Protein AF-X0VT04-F1 (afdb_monomer)

Organism: NCBI:txid412755

Nearest PDB structures (foldseek):
  7vwo-assembly3_I  TM=8.850E-01  e=4.171E-07  Mycobacterium tuberculosis H37Rv
  5wz4-assembly1_B  TM=7.446E-01  e=1.602E-03  Mycobacterium tuberculosis H37Rv
  2fe1-assembly1_A-2  TM=5.540E-01  e=7.907E-02  Pyrobaculum aerophilum str. IM2
  3tix-assembly2_D  TM=3.880E-01  e=2.476E+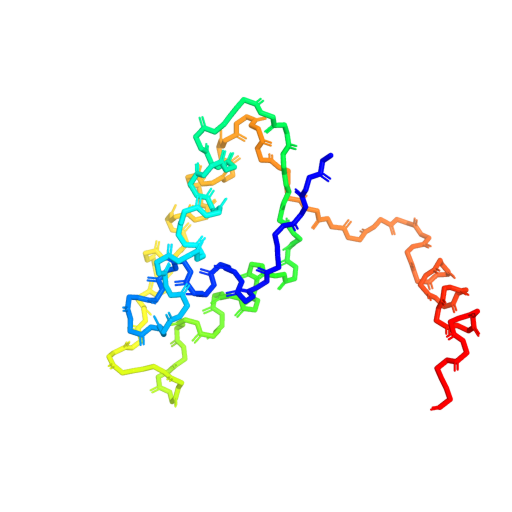00  Schizosaccharomyces pombe 972h-

Secondary structure (DSSP, 8-state):
-EE--HHHHHHHH-TTSTTHHHHHHHHHHHHSSSS-EEEEHHHHHHHHHHHH-TTTSSSPPPHHHHHHHHHHHHT-SSEEEE---TTHHHHHHHHHHHTT--

pLDDT: mean 95.46, std 5.53, range [58.0, 98.44]

Structure (mmCIF, N/CA/C/O backbone):
data_AF-X0VT04-F1
#
_entry.id   AF-X0VT04-F1
#
loop_
_atom_site.group_PDB
_atom_site.id
_atom_site.type_symbol
_atom_site.label_atom_id
_atom_site.label_alt_id
_atom_site.label_comp_id
_atom_site.label_asym_id
_atom_site.label_entity_id
_atom_site.label_seq_id
_atom_site.pdbx_PDB_ins_code
_atom_site.Cartn_x
_atom_site.Cartn_y
_atom_site.Cartn_z
_atom_site.occupancy
_atom_site.B_iso_or_equiv
_atom_site.auth_seq_id
_atom_site.auth_comp_id
_atom_site.auth_asym_id
_atom_site.auth_atom_id
_atom_site.pdbx_PDB_model_num
ATOM 1 N N . MET A 1 1 ? -13.859 -5.082 8.117 1.00 83.56 1 MET A N 1
ATOM 2 C CA . MET A 1 1 ? -12.942 -4.152 7.425 1.00 83.56 1 MET A CA 1
ATOM 3 C C . MET A 1 1 ? -11.598 -4.846 7.289 1.00 83.56 1 MET A C 1
ATOM 5 O O . MET A 1 1 ? -11.126 -5.377 8.286 1.00 83.56 1 MET A O 1
ATOM 9 N N . ILE A 1 2 ? -11.034 -4.893 6.082 1.00 96.38 2 ILE A N 1
ATOM 10 C CA . ILE A 1 2 ? -9.728 -5.509 5.789 1.00 96.38 2 ILE A CA 1
ATOM 11 C C . ILE A 1 2 ? -8.705 -4.385 5.595 1.00 96.38 2 ILE A C 1
ATOM 13 O O . ILE A 1 2 ? -9.022 -3.398 4.933 1.00 96.38 2 ILE A O 1
ATOM 17 N N . ALA A 1 3 ? -7.512 -4.525 6.173 1.00 96.81 3 ALA A N 1
ATOM 18 C CA . ALA A 1 3 ? -6.386 -3.625 5.934 1.00 96.81 3 ALA A CA 1
ATOM 19 C C . ALA A 1 3 ? -5.332 -4.331 5.070 1.00 96.81 3 ALA A C 1
ATOM 21 O O . ALA A 1 3 ? -5.018 -5.493 5.329 1.00 96.81 3 ALA A O 1
ATOM 22 N N . ILE A 1 4 ? -4.819 -3.647 4.046 1.00 97.38 4 ILE A N 1
ATOM 23 C CA . ILE A 1 4 ? -3.791 -4.180 3.148 1.00 97.38 4 ILE A CA 1
ATOM 24 C C . ILE A 1 4 ? -2.403 -3.763 3.642 1.00 97.38 4 ILE A C 1
ATOM 26 O O . ILE A 1 4 ? -2.160 -2.588 3.911 1.00 97.38 4 ILE A O 1
ATOM 30 N N . ASP A 1 5 ? -1.507 -4.744 3.718 1.00 98.06 5 ASP A N 1
ATOM 31 C CA . ASP A 1 5 ? -0.091 -4.572 4.038 1.00 98.06 5 ASP A CA 1
ATOM 32 C C . ASP A 1 5 ? 0.764 -4.278 2.787 1.00 98.06 5 ASP A C 1
ATOM 34 O O . ASP A 1 5 ? 0.369 -4.577 1.653 1.00 98.06 5 ASP A O 1
ATOM 38 N N . THR A 1 6 ? 1.968 -3.744 2.995 1.00 98.06 6 THR A N 1
ATOM 39 C CA . THR A 1 6 ? 2.955 -3.399 1.966 1.00 98.0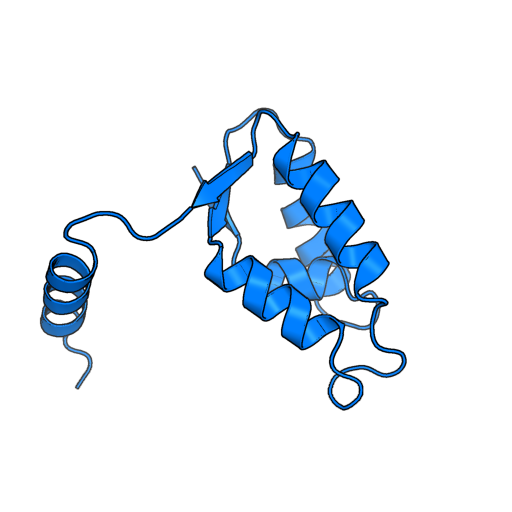6 6 THR A CA 1
ATOM 40 C C . THR A 1 6 ? 3.152 -4.513 0.949 1.00 98.06 6 THR A C 1
ATOM 42 O O . THR A 1 6 ? 3.125 -4.253 -0.252 1.00 98.06 6 THR A O 1
ATOM 45 N N . ASN A 1 7 ? 3.324 -5.758 1.401 1.00 97.12 7 ASN A N 1
ATOM 46 C CA . ASN A 1 7 ? 3.649 -6.873 0.510 1.00 97.12 7 ASN A CA 1
ATOM 47 C C . ASN A 1 7 ? 2.583 -7.082 -0.571 1.00 97.12 7 ASN A C 1
ATOM 49 O O . ASN A 1 7 ? 2.915 -7.233 -1.745 1.00 97.12 7 ASN A O 1
ATOM 53 N N . ILE A 1 8 ? 1.300 -7.007 -0.209 1.00 98.06 8 ILE A N 1
ATOM 54 C CA . ILE A 1 8 ? 0.210 -7.141 -1.181 1.00 98.06 8 ILE A CA 1
ATOM 55 C C . ILE A 1 8 ? 0.212 -5.968 -2.164 1.00 98.06 8 ILE A C 1
ATOM 57 O O . ILE A 1 8 ? 0.040 -6.197 -3.360 1.00 98.06 8 ILE A O 1
ATOM 61 N N . LEU A 1 9 ? 0.458 -4.737 -1.700 1.00 98.25 9 LEU A N 1
ATOM 62 C CA . LEU A 1 9 ? 0.566 -3.563 -2.577 1.00 98.25 9 LEU A CA 1
ATOM 63 C C . LEU A 1 9 ? 1.729 -3.713 -3.567 1.00 98.25 9 LEU A C 1
ATOM 65 O O . LEU A 1 9 ? 1.553 -3.507 -4.769 1.00 98.25 9 LEU A O 1
ATOM 69 N N . VAL A 1 10 ? 2.902 -4.128 -3.074 1.00 98.19 10 VAL A N 1
ATOM 70 C CA . VAL A 1 10 ? 4.096 -4.370 -3.893 1.00 98.19 10 VAL A CA 1
ATOM 71 C C . VAL A 1 10 ? 3.796 -5.437 -4.937 1.00 98.19 10 VAL A C 1
ATOM 73 O O . VAL A 1 10 ? 3.989 -5.190 -6.124 1.00 98.19 10 VAL A O 1
ATOM 76 N N . TYR A 1 11 ? 3.278 -6.598 -4.539 1.00 98.25 11 TYR A N 1
ATOM 77 C CA . TYR A 1 11 ? 3.019 -7.693 -5.474 1.00 98.25 11 TYR A CA 1
ATOM 78 C C . TYR A 1 11 ? 1.927 -7.334 -6.488 1.00 98.25 11 TYR A C 1
ATOM 80 O 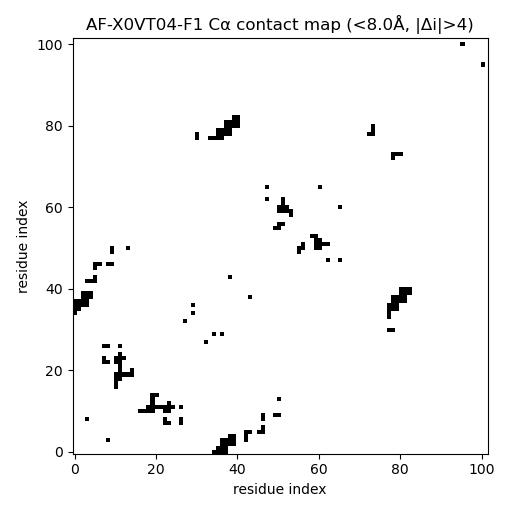O . TYR A 1 11 ? 2.087 -7.604 -7.678 1.00 98.25 11 TYR A O 1
ATOM 88 N N . ALA A 1 12 ? 0.858 -6.654 -6.068 1.00 98.12 12 ALA A N 1
ATOM 89 C CA . ALA A 1 12 ? -0.192 -6.197 -6.977 1.00 98.12 12 ALA A CA 1
ATOM 90 C C . ALA A 1 12 ? 0.324 -5.178 -8.012 1.00 98.12 12 ALA A C 1
ATOM 92 O O . ALA A 1 12 ? -0.154 -5.168 -9.145 1.00 98.12 12 ALA A O 1
ATOM 93 N N . HIS A 1 13 ? 1.313 -4.350 -7.666 1.00 97.44 13 HIS A N 1
ATOM 94 C CA . HIS A 1 13 ? 1.928 -3.380 -8.584 1.00 97.44 13 HIS A CA 1
ATOM 95 C C . HIS A 1 13 ? 3.001 -4.006 -9.494 1.00 97.44 13 HIS A C 1
ATOM 97 O O . HIS A 1 13 ? 3.105 -3.687 -10.682 1.00 97.44 13 HIS A O 1
ATOM 103 N N . ARG A 1 14 ? 3.809 -4.917 -8.946 1.00 96.38 14 ARG A N 1
ATOM 104 C CA . ARG A 1 14 ? 4.992 -5.501 -9.592 1.00 96.38 14 ARG A CA 1
ATOM 105 C C . ARG A 1 14 ? 4.648 -6.743 -10.402 1.00 96.38 14 ARG A C 1
ATOM 107 O O . ARG A 1 14 ? 4.568 -7.841 -9.865 1.00 96.38 14 ARG A O 1
ATOM 114 N N . LYS A 1 15 ? 4.510 -6.571 -11.720 1.00 95.06 15 LYS A N 1
ATOM 115 C CA . LYS A 1 15 ? 4.201 -7.653 -12.677 1.00 95.06 15 LYS A CA 1
ATOM 116 C C . LYS A 1 15 ? 5.248 -8.769 -12.738 1.00 95.06 15 LYS A C 1
ATOM 118 O O . LYS A 1 15 ? 4.944 -9.856 -13.210 1.00 95.06 15 LYS A O 1
ATOM 123 N N . ASP A 1 16 ? 6.468 -8.478 -12.303 1.00 93.44 16 ASP A N 1
ATOM 124 C CA . ASP A 1 16 ? 7.594 -9.406 -12.209 1.00 93.44 16 ASP A CA 1
ATOM 125 C C . ASP A 1 16 ? 7.614 -10.221 -10.903 1.00 93.44 16 ASP A C 1
ATOM 127 O O . ASP A 1 16 ? 8.439 -11.121 -10.767 1.00 93.44 16 ASP A O 1
ATOM 131 N N . SER A 1 17 ? 6.710 -9.951 -9.954 1.00 95.19 17 SER A N 1
ATOM 132 C CA . SER A 1 17 ? 6.530 -10.795 -8.769 1.00 95.19 17 SER A CA 1
ATOM 133 C C . SER A 1 17 ? 5.788 -12.087 -9.123 1.00 95.19 17 SER A C 1
ATOM 135 O O . SER A 1 17 ? 4.750 -12.052 -9.786 1.00 95.19 17 SER A O 1
ATOM 137 N N . GLU A 1 18 ? 6.248 -13.228 -8.605 1.00 96.69 18 GLU A N 1
ATOM 138 C CA . GLU A 1 18 ? 5.537 -14.514 -8.723 1.00 96.69 18 GLU A CA 1
ATOM 139 C C . GLU A 1 18 ? 4.129 -14.465 -8.091 1.00 96.69 18 GLU A C 1
ATOM 141 O O . GLU A 1 18 ? 3.212 -15.163 -8.524 1.00 96.69 18 GLU A O 1
ATOM 146 N N . TRP A 1 19 ? 3.931 -13.569 -7.118 1.00 97.94 19 TRP A N 1
ATOM 147 C CA . TRP A 1 19 ? 2.665 -13.355 -6.417 1.00 97.94 19 TRP A CA 1
ATOM 148 C C . TRP A 1 19 ? 1.786 -12.288 -7.074 1.00 97.94 19 TRP A C 1
ATOM 150 O O . TRP A 1 19 ? 0.733 -11.949 -6.532 1.00 97.94 19 TRP A O 1
ATOM 160 N N . HIS A 1 20 ? 2.182 -11.755 -8.237 1.00 98.31 20 HIS A N 1
ATOM 161 C CA . HIS A 1 20 ? 1.472 -10.651 -8.878 1.00 98.31 20 HIS A CA 1
ATOM 162 C C . HIS A 1 20 ? 0.003 -10.967 -9.145 1.00 98.31 20 HIS A C 1
ATOM 164 O O . HIS A 1 20 ? -0.879 -10.219 -8.729 1.00 98.31 20 HIS A O 1
ATOM 170 N N . ALA A 1 21 ? -0.269 -12.090 -9.813 1.00 98.38 21 ALA A N 1
ATOM 171 C CA . ALA A 1 21 ? -1.627 -12.469 -10.185 1.00 98.38 21 ALA A CA 1
ATOM 172 C C . ALA A 1 21 ? -2.566 -12.601 -8.966 1.00 98.38 21 ALA A C 1
ATOM 174 O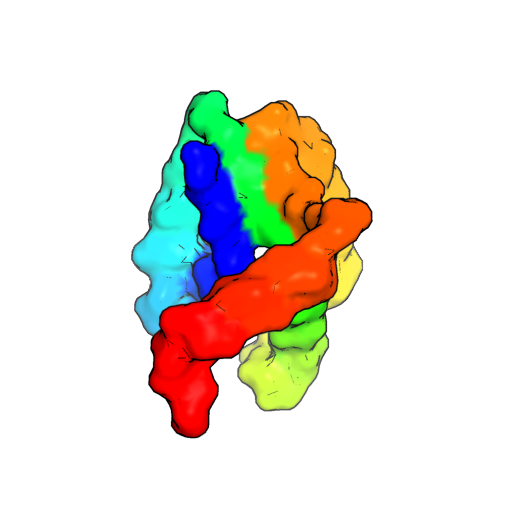 O . ALA A 1 21 ? -3.592 -11.915 -8.947 1.00 98.38 21 ALA A O 1
ATOM 175 N N . PRO A 1 22 ? -2.248 -13.403 -7.927 1.00 98.25 22 PRO A N 1
ATOM 176 C CA . PRO A 1 22 ? -3.123 -13.503 -6.760 1.00 98.25 22 PRO A CA 1
ATOM 177 C C . PRO A 1 22 ? -3.227 -12.188 -5.973 1.00 98.25 22 PRO A C 1
ATOM 179 O O . PRO A 1 22 ? -4.323 -11.835 -5.537 1.00 98.25 22 PRO A O 1
ATOM 182 N N . ALA A 1 23 ? -2.137 -11.424 -5.829 1.00 98.44 23 ALA A N 1
ATOM 183 C CA . ALA A 1 23 ? -2.172 -10.144 -5.121 1.00 98.44 23 ALA A CA 1
ATOM 184 C C . ALA A 1 23 ? -3.031 -9.102 -5.849 1.00 98.44 23 ALA A C 1
ATOM 186 O O . ALA A 1 23 ? -3.808 -8.390 -5.214 1.00 98.44 23 ALA A O 1
ATOM 187 N N . LYS A 1 24 ? -2.945 -9.047 -7.184 1.00 98.44 24 LYS A N 1
ATOM 188 C CA . LYS A 1 24 ? -3.757 -8.145 -8.004 1.00 98.44 24 LYS A CA 1
ATOM 189 C C . LYS A 1 24 ? -5.243 -8.472 -7.896 1.00 98.44 24 LYS A C 1
ATOM 191 O O . LYS A 1 24 ? -6.037 -7.555 -7.733 1.00 98.44 24 LYS A O 1
ATOM 196 N N . VAL A 1 25 ? -5.611 -9.756 -7.917 1.00 98.31 25 VAL A N 1
ATOM 197 C CA . VAL A 1 25 ? -7.005 -10.192 -7.722 1.00 98.31 25 VAL A CA 1
ATOM 198 C C . VAL A 1 25 ? -7.525 -9.776 -6.345 1.00 98.31 25 VAL A C 1
ATOM 200 O O . VAL A 1 25 ? -8.622 -9.228 -6.248 1.00 98.31 25 VAL A O 1
ATOM 203 N N . ALA A 1 26 ? -6.741 -9.994 -5.286 1.00 97.69 26 ALA A N 1
ATOM 204 C CA . ALA A 1 26 ? -7.131 -9.607 -3.932 1.00 97.69 26 ALA A CA 1
ATOM 205 C C . ALA A 1 26 ? -7.276 -8.083 -3.780 1.00 97.69 26 ALA A C 1
ATOM 207 O O . ALA A 1 26 ? -8.251 -7.613 -3.193 1.00 97.69 26 ALA A O 1
ATOM 208 N N . PHE A 1 27 ? -6.337 -7.313 -4.337 1.00 97.69 27 PHE A N 1
ATOM 209 C CA . PHE A 1 27 ? -6.399 -5.853 -4.336 1.00 97.69 27 PHE A CA 1
ATOM 210 C C . PHE A 1 27 ? -7.618 -5.341 -5.114 1.00 97.69 27 PHE A C 1
ATOM 212 O O . PHE A 1 27 ? -8.376 -4.527 -4.594 1.00 97.69 27 PHE A O 1
ATOM 219 N N . ASP A 1 28 ? -7.852 -5.851 -6.325 1.00 97.62 28 ASP A N 1
ATOM 220 C CA . ASP A 1 28 ? -8.960 -5.420 -7.184 1.00 97.62 28 ASP A CA 1
ATOM 221 C C . ASP A 1 28 ? -10.326 -5.720 -6.568 1.00 97.62 28 ASP A C 1
ATOM 223 O O . ASP A 1 28 ? -11.238 -4.901 -6.675 1.00 97.62 28 ASP A O 1
ATOM 227 N N . ALA A 1 29 ? -10.465 -6.857 -5.881 1.00 97.31 29 ALA A N 1
ATOM 228 C CA . ALA A 1 29 ? -11.694 -7.198 -5.171 1.00 97.31 29 ALA A CA 1
ATOM 229 C C . ALA A 1 29 ? -12.053 -6.157 -4.094 1.00 97.31 29 ALA A C 1
ATOM 231 O O . ALA A 1 29 ? -13.231 -5.863 -3.893 1.00 97.31 29 ALA A O 1
ATOM 232 N N . LEU A 1 30 ? -11.051 -5.576 -3.426 1.00 96.88 30 LEU A N 1
ATOM 233 C CA . LEU A 1 30 ? -11.245 -4.509 -2.439 1.00 96.88 30 LEU A CA 1
ATOM 234 C C . LEU A 1 30 ? -11.439 -3.147 -3.110 1.00 96.88 30 LEU A C 1
ATOM 236 O O . LEU A 1 30 ? -12.337 -2.396 -2.735 1.00 96.88 30 LEU A O 1
ATOM 240 N N . PHE A 1 31 ? -10.631 -2.842 -4.126 1.00 96.25 31 PHE A N 1
ATOM 241 C CA . PHE A 1 31 ? -10.644 -1.549 -4.805 1.00 96.25 31 PHE A CA 1
ATOM 242 C C . PHE A 1 31 ? -11.952 -1.296 -5.567 1.00 96.25 31 PHE A C 1
ATOM 244 O O . PHE A 1 31 ? -12.503 -0.200 -5.493 1.00 96.25 31 PHE A O 1
ATOM 251 N N . PHE A 1 32 ? -12.469 -2.309 -6.269 1.00 96.44 32 PHE A N 1
ATOM 252 C CA . PHE A 1 32 ? -13.732 -2.224 -7.013 1.00 96.44 32 PHE A CA 1
ATOM 253 C C . PHE A 1 32 ? -14.951 -2.700 -6.210 1.00 96.44 32 PHE A C 1
ATOM 255 O O . PHE A 1 32 ? -16.082 -2.599 -6.689 1.00 96.44 32 PHE A O 1
ATOM 262 N N . GLY A 1 33 ? -14.737 -3.231 -5.005 1.00 95.69 33 GLY A N 1
ATOM 263 C CA . GLY A 1 33 ? -15.801 -3.646 -4.099 1.00 95.69 33 GLY A CA 1
ATOM 264 C C . GLY A 1 33 ? -16.543 -2.466 -3.461 1.00 95.69 33 GLY A C 1
ATOM 265 O O . GLY A 1 33 ? -16.120 -1.312 -3.514 1.00 95.69 33 GLY A O 1
ATOM 266 N N . SER A 1 34 ? -17.673 -2.764 -2.819 1.00 95.62 34 SER A N 1
ATOM 267 C CA . SER A 1 34 ? -18.473 -1.774 -2.080 1.00 95.62 34 SER A CA 1
ATOM 268 C C . SER A 1 34 ? -18.090 -1.646 -0.604 1.00 95.62 34 SER A C 1
ATOM 270 O O . SER A 1 34 ? -18.486 -0.681 0.052 1.00 95.62 34 SER A O 1
ATOM 272 N N . ASP A 1 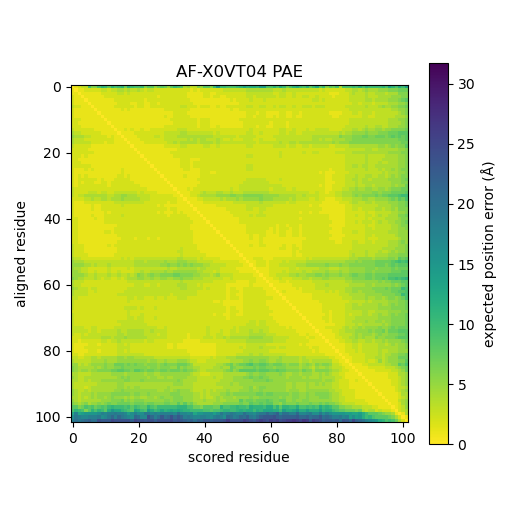35 ? -17.359 -2.623 -0.068 1.00 96.56 35 ASP A N 1
ATOM 273 C CA . ASP A 1 35 ? -17.023 -2.675 1.351 1.00 96.56 35 ASP A CA 1
ATOM 274 C C . ASP A 1 35 ? -15.915 -1.685 1.708 1.00 96.56 35 ASP A C 1
ATOM 276 O O . ASP A 1 35 ? -14.999 -1.419 0.933 1.00 96.56 35 ASP A O 1
ATOM 280 N N . THR A 1 36 ? -15.977 -1.145 2.928 1.00 97.88 36 THR A N 1
ATOM 281 C CA . THR A 1 36 ? -14.890 -0.307 3.446 1.00 97.88 36 THR A CA 1
ATOM 282 C C . THR A 1 36 ? -13.657 -1.159 3.749 1.00 97.88 36 THR A C 1
ATOM 284 O O . THR A 1 36 ? -13.736 -2.175 4.453 1.00 97.88 36 THR A O 1
ATOM 287 N N . TRP A 1 37 ? -12.507 -0.694 3.275 1.00 98.00 37 TRP A N 1
ATOM 288 C CA . TRP A 1 37 ? -11.196 -1.311 3.455 1.00 98.00 37 TRP A CA 1
ATOM 289 C C . TRP A 1 37 ? -10.153 -0.241 3.775 1.00 98.00 37 TRP A C 1
ATOM 291 O O . TRP A 1 37 ? -10.458 0.955 3.803 1.00 98.00 37 TRP A O 1
ATOM 301 N N . ALA A 1 38 ? -8.934 -0.663 4.091 1.00 98.19 38 ALA A N 1
ATOM 302 C CA . ALA A 1 38 ? -7.937 0.240 4.632 1.00 98.19 38 ALA A CA 1
ATOM 303 C C . ALA A 1 38 ? -6.512 -0.034 4.147 1.00 98.19 38 ALA A C 1
ATOM 305 O O . ALA A 1 38 ? -6.172 -1.161 3.790 1.00 98.19 38 ALA A O 1
ATOM 306 N N . ILE A 1 39 ? -5.670 0.998 4.203 1.00 98.12 39 ILE A N 1
ATOM 307 C CA . ILE A 1 39 ? -4.212 0.894 4.065 1.00 98.12 39 ILE A CA 1
ATOM 308 C C . ILE A 1 39 ? -3.572 1.756 5.165 1.00 98.12 39 ILE A C 1
ATOM 310 O O . ILE A 1 39 ? -3.895 2.940 5.264 1.00 98.12 39 ILE A O 1
ATOM 314 N N . PRO A 1 40 ? -2.679 1.221 6.009 1.00 97.38 40 PRO A N 1
ATOM 315 C CA . PRO A 1 40 ? -1.892 2.046 6.921 1.00 97.38 40 PRO A CA 1
ATOM 316 C C . PRO A 1 40 ? -0.920 2.965 6.168 1.00 97.38 40 PRO A C 1
ATOM 318 O O . PRO A 1 40 ? -0.262 2.534 5.222 1.00 97.38 40 PRO A O 1
ATOM 321 N N . TRP A 1 41 ? -0.765 4.216 6.613 1.00 97.00 41 TRP A N 1
ATOM 322 C CA . TRP A 1 41 ? 0.252 5.127 6.066 1.00 97.00 41 TRP A CA 1
ATOM 323 C C . TRP A 1 41 ? 1.672 4.537 6.067 1.00 97.00 41 TRP A C 1
ATOM 325 O O . TRP A 1 41 ? 2.347 4.672 5.042 1.00 97.00 41 TRP A O 1
ATOM 335 N N . PRO A 1 42 ? 2.125 3.826 7.124 1.00 96.88 42 PRO A N 1
ATOM 336 C CA . PRO A 1 42 ? 3.409 3.127 7.089 1.00 96.88 42 PRO A CA 1
ATOM 337 C C . PRO A 1 42 ? 3.551 2.176 5.893 1.00 96.88 42 PRO A C 1
ATOM 339 O O . PRO A 1 42 ? 4.593 2.178 5.241 1.00 96.88 42 PRO A O 1
ATOM 342 N N . CYS A 1 43 ? 2.487 1.447 5.537 1.00 98.25 43 CYS A N 1
ATOM 343 C CA . CYS A 1 43 ? 2.505 0.529 4.400 1.00 98.25 43 CYS A CA 1
ATOM 344 C C . CYS A 1 43 ? 2.622 1.265 3.055 1.00 98.25 43 CYS A C 1
ATOM 346 O O . CYS A 1 43 ? 3.323 0.801 2.158 1.00 98.25 43 CYS A O 1
ATOM 348 N N . LEU A 1 44 ? 1.990 2.439 2.900 1.00 97.69 44 LEU A N 1
ATOM 349 C CA . LEU A 1 44 ? 2.170 3.272 1.698 1.00 97.69 44 LEU A CA 1
ATOM 350 C C . LEU A 1 44 ? 3.597 3.817 1.583 1.00 97.69 44 LEU A C 1
ATOM 352 O O . LEU A 1 44 ? 4.160 3.831 0.486 1.00 97.69 44 LEU A O 1
ATOM 356 N N . HIS A 1 45 ? 4.190 4.255 2.698 1.00 97.75 45 HIS A N 1
ATOM 357 C CA . HIS A 1 45 ? 5.566 4.758 2.716 1.00 97.75 45 HIS A CA 1
ATOM 358 C C . HIS A 1 45 ? 6.567 3.662 2.340 1.00 97.75 45 HIS A C 1
ATOM 360 O O . HIS A 1 45 ? 7.461 3.888 1.520 1.00 97.75 45 HIS A O 1
ATOM 366 N N . GLU A 1 46 ? 6.399 2.469 2.906 1.00 98.31 46 GLU A N 1
ATOM 367 C CA . GLU A 1 46 ? 7.240 1.321 2.589 1.00 98.31 46 GLU A CA 1
ATOM 368 C C . GLU A 1 46 ? 7.050 0.882 1.133 1.00 98.31 46 GLU A C 1
ATOM 370 O O . GLU A 1 46 ? 8.036 0.740 0.411 1.00 98.31 46 GLU A O 1
ATOM 375 N N . PHE A 1 47 ? 5.804 0.771 0.658 1.00 98.44 47 PHE A N 1
ATOM 376 C CA . PHE A 1 47 ? 5.497 0.444 -0.736 1.00 98.44 47 PHE A CA 1
ATOM 377 C C . PHE A 1 47 ? 6.164 1.425 -1.712 1.00 98.44 47 PHE A C 1
ATOM 379 O O . PHE A 1 47 ? 6.801 0.994 -2.679 1.00 98.44 47 PHE A O 1
ATOM 386 N N . TYR A 1 48 ? 6.073 2.732 -1.441 1.00 98.44 48 TYR A N 1
ATOM 387 C CA . TYR A 1 48 ? 6.729 3.766 -2.242 1.00 98.44 48 TYR A CA 1
ATOM 388 C C . TYR A 1 48 ? 8.250 3.587 -2.261 1.00 98.44 48 TYR A C 1
ATOM 390 O O . TYR A 1 48 ? 8.861 3.571 -3.335 1.00 98.44 48 TYR A O 1
ATOM 398 N N . SER A 1 49 ? 8.859 3.425 -1.082 1.00 98.06 49 SER A N 1
ATOM 399 C CA . SER A 1 49 ? 10.302 3.223 -0.934 1.00 98.06 49 SER A CA 1
ATOM 400 C C . SER A 1 49 ? 10.766 1.992 -1.714 1.00 98.06 49 SER A C 1
ATOM 402 O O . SER A 1 49 ? 11.640 2.094 -2.571 1.00 98.06 49 SER A O 1
ATOM 404 N N . VAL A 1 50 ? 10.115 0.846 -1.506 1.00 97.75 50 VAL A N 1
ATOM 405 C CA . VAL A 1 50 ? 10.449 -0.431 -2.148 1.00 97.75 50 VAL A CA 1
ATOM 406 C C . VAL A 1 50 ? 10.313 -0.348 -3.669 1.00 97.75 50 VAL A C 1
ATOM 408 O O . VAL A 1 50 ? 11.243 -0.710 -4.392 1.00 97.75 50 VAL A O 1
ATOM 411 N N . CYS A 1 51 ? 9.194 0.171 -4.184 1.00 97.94 51 CYS A N 1
ATOM 412 C CA . CYS A 1 51 ? 8.937 0.189 -5.626 1.00 97.94 51 CYS A CA 1
ATOM 413 C C . CYS A 1 51 ? 9.817 1.181 -6.396 1.00 97.94 51 CYS A C 1
ATOM 415 O O . CYS A 1 51 ? 10.071 0.957 -7.583 1.00 97.94 51 CYS A O 1
ATOM 417 N N . THR A 1 52 ? 10.288 2.250 -5.750 1.00 97.94 52 THR A N 1
ATOM 418 C CA . THR A 1 52 ? 11.169 3.264 -6.361 1.00 97.94 52 THR A CA 1
ATOM 419 C C . THR A 1 52 ? 12.659 2.979 -6.156 1.00 97.94 52 THR A C 1
ATOM 421 O O . THR A 1 52 ? 13.497 3.648 -6.762 1.00 97.94 52 THR A O 1
ATOM 424 N N . HIS A 1 53 ? 13.020 1.971 -5.354 1.00 97.06 53 HIS A N 1
ATOM 425 C CA . HIS A 1 53 ? 14.416 1.688 -5.041 1.00 97.06 53 HIS A CA 1
ATOM 426 C C . HIS A 1 53 ? 15.139 0.950 -6.192 1.00 97.06 53 HIS A C 1
ATOM 428 O O . HIS A 1 53 ? 14.857 -0.226 -6.451 1.00 97.06 53 HIS A O 1
ATOM 434 N N . PRO A 1 54 ? 16.161 1.555 -6.833 1.00 95.00 54 PRO A N 1
ATOM 435 C CA . PRO A 1 54 ? 16.798 1.003 -8.038 1.00 95.00 54 PRO A CA 1
ATOM 436 C C . PRO A 1 54 ? 17.611 -0.276 -7.797 1.00 95.00 54 PRO A C 1
ATOM 438 O O . PRO A 1 54 ? 17.927 -0.992 -8.740 1.00 95.00 54 PRO A O 1
ATOM 441 N N . LYS A 1 55 ? 17.985 -0.571 -6.543 1.00 95.56 55 LYS A N 1
ATOM 442 C CA . LYS A 1 55 ? 18.670 -1.833 -6.195 1.00 95.56 55 LYS A CA 1
ATOM 443 C C . LYS A 1 55 ? 17.717 -2.995 -5.908 1.00 95.56 55 LYS A C 1
ATOM 445 O O . LYS A 1 55 ? 18.182 -4.123 -5.829 1.00 95.56 55 LYS A O 1
ATOM 450 N N . ILE A 1 56 ? 16.430 -2.716 -5.695 1.00 93.12 56 ILE A N 1
ATOM 451 C CA . ILE A 1 56 ? 15.418 -3.755 -5.455 1.00 93.12 56 ILE A CA 1
ATOM 452 C C . ILE A 1 56 ? 14.785 -4.142 -6.787 1.00 93.12 56 ILE A C 1
ATOM 454 O O . ILE A 1 56 ? 14.621 -5.323 -7.077 1.00 93.12 56 ILE A O 1
ATOM 458 N N . TYR A 1 57 ? 14.496 -3.147 -7.626 1.00 93.25 57 TYR A N 1
ATOM 459 C CA . TYR A 1 57 ? 13.843 -3.363 -8.901 1.00 93.25 57 TYR A CA 1
ATOM 460 C C . TYR A 1 57 ? 14.549 -2.674 -10.062 1.00 93.25 57 TYR A C 1
ATOM 462 O O . TYR A 1 57 ? 14.974 -1.525 -9.953 1.00 93.25 57 TYR A O 1
ATOM 470 N N . SER A 1 58 ? 14.594 -3.371 -11.200 1.00 91.44 58 SER A N 1
ATOM 471 C CA . SER A 1 58 ? 15.183 -2.885 -12.445 1.00 91.44 58 SER A CA 1
ATOM 472 C C . SER A 1 58 ? 14.239 -3.151 -13.633 1.00 91.44 58 SER A C 1
ATOM 474 O O . SER A 1 58 ? 14.071 -4.309 -14.015 1.00 91.44 58 SER A O 1
ATOM 476 N N . PRO A 1 59 ? 13.602 -2.112 -14.209 1.00 93.50 59 PRO A N 1
ATOM 477 C CA . PRO A 1 59 ? 13.624 -0.728 -13.738 1.00 93.50 59 PRO A CA 1
ATOM 478 C C . PRO A 1 59 ? 12.833 -0.542 -12.421 1.00 93.50 59 PRO A C 1
ATOM 480 O O . PRO A 1 59 ? 11.879 -1.288 -12.146 1.00 93.50 59 PRO A O 1
ATOM 483 N N . PRO A 1 60 ? 13.194 0.458 -11.594 1.00 97.00 60 PRO A N 1
ATOM 484 C CA . PRO A 1 60 ? 12.328 0.909 -10.512 1.00 97.00 60 PRO A CA 1
ATOM 485 C C . PRO A 1 60 ? 11.089 1.609 -11.085 1.00 97.00 60 PRO A C 1
ATOM 487 O O . PRO A 1 60 ? 11.078 2.071 -12.226 1.00 97.00 60 PRO A O 1
ATOM 490 N N . SER A 1 61 ? 10.035 1.703 -10.279 1.00 97.00 61 SER A N 1
ATOM 491 C CA . SER A 1 61 ? 8.871 2.530 -10.610 1.00 97.00 61 SER A CA 1
ATOM 492 C C . SER A 1 61 ? 9.221 4.013 -10.525 1.00 97.00 61 SER A C 1
ATOM 494 O O . SER A 1 61 ? 10.050 4.423 -9.712 1.00 97.00 61 SER A O 1
ATOM 496 N N . PHE A 1 62 ? 8.551 4.833 -11.330 1.00 97.19 62 PHE A N 1
ATOM 497 C CA . PHE A 1 62 ? 8.683 6.282 -11.238 1.00 97.19 62 PHE A CA 1
ATOM 498 C C . PHE A 1 62 ? 7.913 6.794 -10.021 1.00 97.19 62 PHE A C 1
ATOM 500 O O . PHE A 1 62 ? 6.711 6.567 -9.902 1.00 97.19 62 PHE A O 1
ATOM 507 N N . GLY A 1 63 ? 8.596 7.508 -9.124 1.00 97.25 63 GLY A N 1
ATOM 508 C CA . GLY A 1 63 ? 7.973 8.026 -7.903 1.00 97.25 63 GLY A CA 1
ATOM 509 C C . GLY A 1 63 ? 6.767 8.926 -8.180 1.00 97.25 63 GLY A C 1
ATOM 510 O O . GLY A 1 63 ? 5.743 8.797 -7.520 1.00 97.25 63 GLY A O 1
ATOM 511 N N . THR A 1 64 ? 6.832 9.767 -9.216 1.00 97.81 64 THR A N 1
ATOM 512 C CA . THR A 1 64 ? 5.714 10.637 -9.618 1.00 97.81 64 THR A CA 1
ATOM 513 C C . THR A 1 64 ? 4.450 9.847 -9.952 1.00 97.81 64 THR A C 1
ATOM 515 O O . THR A 1 64 ? 3.378 10.199 -9.475 1.00 97.81 64 THR A O 1
ATOM 518 N N . GLN A 1 65 ? 4.582 8.727 -10.668 1.00 97.06 65 GLN A N 1
ATOM 519 C CA . GLN A 1 65 ? 3.455 7.854 -11.003 1.00 97.06 65 GLN A CA 1
ATOM 520 C C . GLN A 1 65 ? 2.823 7.230 -9.749 1.00 97.06 65 GLN A C 1
ATOM 522 O O . GLN A 1 65 ? 1.604 7.099 -9.666 1.00 97.06 65 GLN A O 1
ATOM 52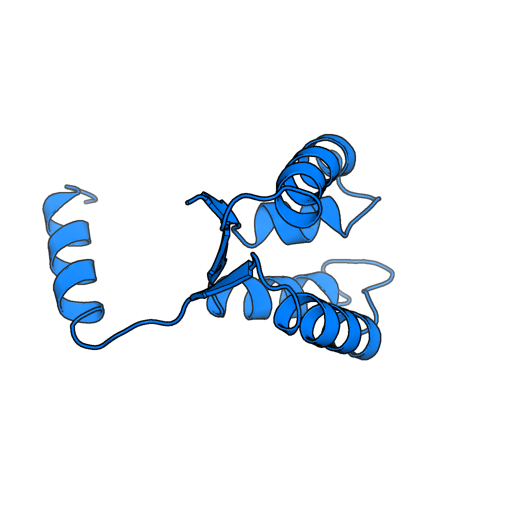7 N N . LEU A 1 66 ? 3.635 6.844 -8.758 1.00 97.62 66 LEU A N 1
ATOM 528 C CA . LEU A 1 66 ? 3.105 6.301 -7.504 1.00 97.62 66 LEU A CA 1
ATOM 529 C C . LEU A 1 66 ? 2.374 7.370 -6.684 1.00 97.62 66 LEU A C 1
ATOM 531 O O . LEU A 1 66 ? 1.341 7.074 -6.093 1.00 97.62 66 LEU A O 1
ATOM 535 N N . LEU A 1 67 ? 2.874 8.609 -6.668 1.00 97.75 67 LEU A N 1
ATOM 536 C CA . LEU A 1 67 ? 2.209 9.718 -5.977 1.00 97.75 67 LEU A CA 1
ATOM 537 C C . LEU A 1 67 ? 0.866 10.078 -6.625 1.00 97.75 67 LEU A C 1
ATOM 539 O O . LEU A 1 67 ? -0.102 10.330 -5.909 1.00 97.75 67 LEU A O 1
ATOM 543 N N . GLU A 1 68 ? 0.788 10.059 -7.957 1.00 97.94 68 GLU A N 1
ATOM 544 C CA . GLU A 1 68 ? -0.477 10.211 -8.690 1.00 97.94 68 GLU A CA 1
ATOM 545 C C . GLU A 1 68 ? -1.465 9.103 -8.304 1.00 97.94 68 GLU A C 1
ATOM 547 O O . GLU A 1 68 ? -2.591 9.390 -7.901 1.00 97.94 68 GLU A O 1
ATOM 552 N N . MET A 1 69 ? -1.010 7.847 -8.289 1.00 96.31 69 MET A N 1
ATOM 553 C CA . MET A 1 69 ? -1.829 6.712 -7.859 1.00 96.31 69 MET A CA 1
ATOM 554 C C . MET A 1 69 ? -2.329 6.859 -6.411 1.00 96.31 69 MET A C 1
ATOM 556 O O . MET A 1 69 ? -3.491 6.569 -6.130 1.00 96.31 69 MET A O 1
ATOM 560 N N . PHE A 1 70 ? -1.496 7.334 -5.480 1.00 97.19 70 PHE A N 1
ATOM 561 C CA . PHE A 1 70 ? -1.931 7.577 -4.098 1.00 97.19 70 PHE A CA 1
ATOM 562 C C . PHE A 1 70 ? -2.969 8.692 -4.001 1.00 97.19 70 PHE A C 1
ATOM 564 O O . PHE A 1 70 ? -3.893 8.594 -3.192 1.00 97.19 70 PHE A O 1
ATOM 571 N N . SER A 1 71 ? -2.840 9.736 -4.823 1.00 96.56 71 SER A N 1
ATOM 572 C CA . SER A 1 71 ? -3.845 10.797 -4.918 1.00 96.56 71 SER A CA 1
ATOM 573 C C . SER A 1 71 ? -5.197 10.232 -5.361 1.00 96.56 71 SER A C 1
ATOM 575 O O . SER A 1 71 ? -6.218 10.534 -4.739 1.00 96.56 71 SER A O 1
ATOM 577 N N . ASP A 1 72 ? -5.203 9.349 -6.362 1.00 95.94 72 ASP A N 1
ATOM 578 C CA . ASP A 1 72 ? -6.417 8.679 -6.842 1.00 95.94 72 ASP A CA 1
ATOM 579 C C . ASP A 1 72 ? -7.016 7.744 -5.782 1.00 95.94 72 ASP A C 1
ATOM 581 O O . ASP A 1 72 ? -8.233 7.701 -5.586 1.00 95.94 72 ASP A O 1
ATOM 585 N N . TRP A 1 73 ? -6.170 7.011 -5.054 1.00 95.69 73 TRP A N 1
ATOM 586 C CA . TRP A 1 73 ? -6.604 6.151 -3.952 1.00 95.69 73 TRP A CA 1
ATOM 587 C C . TRP A 1 73 ? -7.236 6.960 -2.821 1.00 95.69 73 TRP A C 1
ATOM 589 O O . TRP A 1 73 ? -8.294 6.588 -2.319 1.00 95.69 73 TRP A O 1
ATOM 599 N N . ASN A 1 74 ? -6.650 8.099 -2.454 1.00 94.44 74 ASN A N 1
ATOM 600 C CA . ASN A 1 74 ? -7.169 8.959 -1.390 1.00 94.44 74 ASN A CA 1
ATOM 601 C C . ASN A 1 74 ? -8.540 9.585 -1.728 1.00 94.44 74 ASN A C 1
ATOM 603 O O . ASN A 1 74 ? -9.253 10.040 -0.836 1.00 94.44 74 ASN A O 1
ATOM 607 N N . GLN A 1 75 ? -8.938 9.588 -3.004 1.00 95.44 75 GLN A N 1
ATOM 608 C CA . GLN A 1 75 ? -10.270 10.020 -3.442 1.00 95.44 75 GLN A CA 1
ATOM 609 C C . GLN A 1 75 ? -11.330 8.906 -3.352 1.00 95.44 75 GLN A C 1
ATOM 611 O O . GLN A 1 75 ? -12.528 9.183 -3.476 1.00 95.44 75 GLN A O 1
ATOM 616 N N . GLN A 1 76 ? -10.930 7.649 -3.124 1.00 95.94 76 GLN A N 1
ATOM 617 C CA . GLN A 1 76 ? -11.860 6.524 -3.024 1.00 95.94 76 GLN A CA 1
ATOM 618 C C . GLN A 1 76 ? -12.713 6.610 -1.757 1.00 95.94 76 GLN A C 1
ATOM 620 O O . GLN A 1 76 ? -12.216 6.670 -0.634 1.00 95.94 76 GLN A O 1
ATOM 625 N N . LYS A 1 77 ? -14.038 6.521 -1.921 1.00 95.94 77 LYS A N 1
ATOM 626 C CA . LYS A 1 77 ? -14.989 6.602 -0.797 1.00 95.94 77 LYS A CA 1
ATOM 627 C C . LYS A 1 77 ? -14.913 5.405 0.149 1.00 95.94 77 LYS A C 1
ATOM 629 O O . LYS A 1 77 ? -15.286 5.537 1.318 1.00 95.94 77 LYS A O 1
ATOM 634 N N . THR A 1 78 ? -14.474 4.250 -0.342 1.00 97.06 78 THR A N 1
ATOM 635 C CA . THR A 1 78 ? -14.402 2.988 0.409 1.00 97.06 78 THR A CA 1
ATOM 636 C C . THR A 1 78 ? -13.042 2.759 1.067 1.00 97.06 78 THR A C 1
ATOM 638 O O . THR A 1 78 ? -12.967 1.977 2.011 1.00 97.06 78 THR A O 1
ATOM 641 N N . LEU A 1 79 ? -11.989 3.471 0.649 1.00 97.94 79 LEU A N 1
ATOM 642 C CA . LEU A 1 79 ? -10.662 3.358 1.249 1.00 97.94 79 LEU A CA 1
ATOM 643 C C . LEU A 1 79 ? -10.529 4.257 2.488 1.00 97.94 79 LEU A C 1
ATOM 645 O O . LEU A 1 79 ? -10.979 5.405 2.512 1.00 97.94 79 LEU A O 1
ATOM 649 N N . ARG A 1 80 ? -9.892 3.740 3.538 1.00 97.69 80 ARG A N 1
ATOM 650 C CA . ARG A 1 80 ? -9.462 4.496 4.719 1.00 97.69 80 ARG A CA 1
ATOM 651 C C . ARG A 1 80 ? -7.953 4.386 4.889 1.00 97.69 80 ARG A C 1
ATOM 653 O O . ARG A 1 80 ? -7.425 3.286 5.029 1.00 97.69 80 ARG A O 1
ATOM 660 N N . LEU A 1 81 ? -7.269 5.524 4.928 1.00 96.88 81 LEU A N 1
ATOM 661 C CA . LEU A 1 81 ? -5.856 5.558 5.289 1.00 96.88 81 LEU A CA 1
ATOM 662 C C . LEU A 1 81 ? -5.724 5.619 6.808 1.00 96.88 81 LEU A C 1
ATOM 664 O O . LEU A 1 81 ? -6.264 6.527 7.443 1.00 96.88 81 LEU A O 1
ATOM 668 N N . LEU A 1 82 ? -5.066 4.618 7.392 1.00 96.00 82 LEU A N 1
ATOM 669 C CA . LEU A 1 82 ? -4.938 4.496 8.845 1.00 96.00 82 LEU A CA 1
ATOM 670 C C . LEU A 1 82 ? -3.660 5.176 9.322 1.00 96.00 82 LEU A C 1
ATOM 672 O O . LEU A 1 82 ? -2.605 5.034 8.706 1.00 96.00 82 LEU A O 1
ATOM 676 N N . HIS A 1 83 ? -3.767 5.874 10.444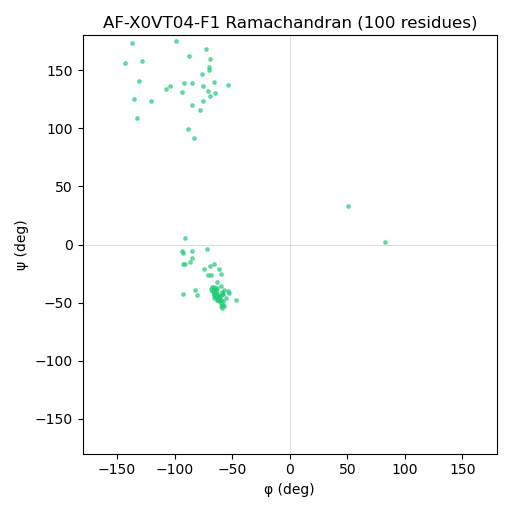 1.00 94.00 83 HIS A N 1
ATOM 677 C CA . HIS A 1 83 ? -2.643 6.444 11.172 1.00 94.00 83 HIS A CA 1
ATOM 678 C C . HIS A 1 83 ? -2.727 6.027 12.641 1.00 94.00 83 HIS A C 1
ATOM 680 O O . HIS A 1 83 ? -3.804 5.701 13.153 1.00 94.00 83 HIS A O 1
ATOM 686 N N . GLU A 1 84 ? -1.594 6.064 13.328 1.00 93.50 84 GLU A N 1
ATOM 687 C CA . GLU A 1 84 ? -1.526 5.843 14.763 1.00 93.50 84 GLU A CA 1
ATOM 688 C C . GLU A 1 84 ? -2.285 6.964 15.488 1.00 93.50 84 GLU A C 1
ATOM 690 O O . GLU A 1 84 ? -2.135 8.155 15.196 1.00 93.50 84 GLU A O 1
ATOM 695 N N . GLY A 1 85 ? -3.162 6.571 16.411 1.00 93.19 85 GLY A N 1
ATOM 696 C CA . GLY A 1 85 ? -3.933 7.488 17.243 1.00 93.19 85 GLY A CA 1
ATOM 697 C C . GLY A 1 85 ? -3.322 7.670 18.636 1.00 93.19 85 GLY A C 1
ATOM 698 O O . GLY A 1 85 ? -2.375 6.970 19.005 1.00 93.19 85 GLY A O 1
ATOM 699 N N . PRO A 1 86 ? -3.888 8.572 19.453 1.00 96.25 86 PRO A N 1
ATOM 700 C CA . PRO A 1 86 ? -3.530 8.679 20.865 1.00 96.25 86 PRO A CA 1
ATOM 701 C C . PRO A 1 86 ? -3.657 7.324 21.580 1.00 96.25 86 PRO A C 1
ATOM 703 O O . PRO A 1 86 ? -4.630 6.600 21.365 1.00 96.25 86 PRO A O 1
ATOM 706 N N . GLY A 1 87 ? -2.689 6.977 22.432 1.00 95.12 87 GLY A N 1
ATO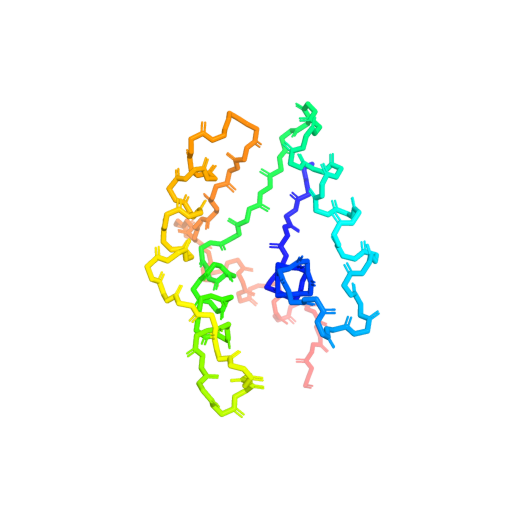M 707 C CA . GLY A 1 87 ? -2.688 5.706 23.169 1.00 95.12 87 GLY A CA 1
ATOM 708 C C . GLY A 1 87 ? -2.144 4.499 22.390 1.00 95.12 87 GLY A C 1
ATOM 709 O O . GLY A 1 87 ? -2.201 3.371 22.886 1.00 95.12 87 GLY A O 1
ATOM 710 N N . TYR A 1 88 ? -1.674 4.696 21.149 1.00 94.12 88 TYR A N 1
ATOM 711 C CA . TYR A 1 88 ? -1.185 3.598 20.311 1.00 94.12 88 TYR A CA 1
ATOM 712 C C . TYR A 1 88 ? 0.009 2.879 20.941 1.00 94.12 88 TYR A C 1
ATOM 714 O O . TYR A 1 88 ? 0.018 1.651 20.972 1.00 94.12 88 TYR A O 1
ATOM 722 N N . MET A 1 89 ? 0.983 3.625 21.473 1.00 95.00 89 MET A N 1
ATOM 723 C CA . MET A 1 89 ? 2.197 3.041 22.045 1.00 95.00 89 MET A CA 1
ATOM 724 C C . MET A 1 89 ? 1.877 2.176 23.263 1.00 95.00 89 MET A C 1
ATOM 726 O O . MET A 1 89 ? 2.348 1.051 23.365 1.00 95.00 89 MET A O 1
ATOM 730 N N . GLU A 1 90 ? 1.021 2.664 24.156 1.00 96.56 90 GLU A N 1
ATOM 731 C CA . GLU A 1 90 ? 0.607 1.946 25.357 1.00 96.56 90 GLU A CA 1
ATOM 732 C C . GLU A 1 90 ? -0.102 0.641 24.991 1.00 96.56 90 GLU A C 1
ATOM 734 O O . GLU A 1 90 ? 0.188 -0.415 25.556 1.00 96.56 90 GLU A O 1
ATOM 739 N N . LYS A 1 91 ? -1.003 0.695 24.004 1.00 95.06 91 LYS A N 1
ATOM 740 C CA . LYS A 1 91 ? -1.717 -0.489 23.526 1.00 95.06 91 LYS A CA 1
ATOM 741 C C . LYS A 1 91 ? -0.788 -1.473 22.817 1.00 95.06 91 LYS A C 1
ATOM 743 O O . LYS A 1 91 ? -0.930 -2.677 23.013 1.00 95.06 91 LYS A O 1
ATOM 748 N N . LEU A 1 92 ? 0.151 -0.977 22.014 1.00 94.00 92 LEU A N 1
ATOM 749 C CA . LEU A 1 92 ? 1.154 -1.804 21.351 1.00 94.00 92 LEU A CA 1
ATOM 750 C C . LEU A 1 92 ? 2.037 -2.519 22.377 1.00 94.00 92 LEU A C 1
ATOM 752 O O . LEU A 1 92 ? 2.192 -3.731 22.270 1.00 94.00 92 LEU A O 1
ATOM 756 N N . SER A 1 93 ? 2.547 -1.807 23.388 1.00 93.81 93 SER A N 1
ATOM 757 C CA . SER A 1 93 ? 3.349 -2.401 24.466 1.00 93.81 93 SER A CA 1
ATOM 758 C C . SER A 1 93 ? 2.583 -3.502 25.190 1.00 93.81 93 SER A C 1
ATOM 760 O O . SER A 1 93 ? 3.083 -4.616 25.304 1.00 93.81 93 SER A O 1
ATOM 762 N N . GLN A 1 94 ? 1.333 -3.238 25.585 1.00 95.00 94 GLN A N 1
ATOM 763 C CA . GLN A 1 94 ? 0.491 -4.246 26.235 1.00 95.00 94 GLN A CA 1
ATOM 764 C C . GLN A 1 94 ? 0.287 -5.484 25.357 1.00 95.00 94 GLN A C 1
ATOM 766 O O . GLN A 1 94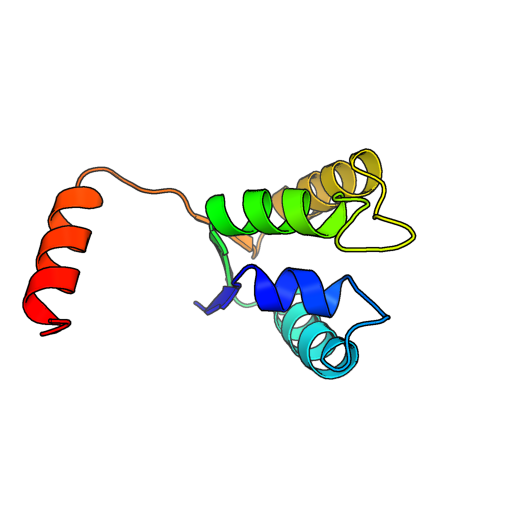 ? 0.331 -6.608 25.849 1.00 95.00 94 GLN A O 1
ATOM 771 N N . LEU A 1 95 ? 0.044 -5.303 24.056 1.00 94.81 95 LEU A N 1
ATOM 772 C CA . LEU A 1 95 ? -0.115 -6.426 23.133 1.00 94.81 95 LEU A CA 1
ATOM 773 C C . LEU A 1 95 ? 1.188 -7.216 22.973 1.00 94.81 95 LEU A C 1
ATOM 775 O O . LEU A 1 95 ? 1.147 -8.442 23.005 1.00 94.81 95 LEU A O 1
ATOM 779 N N . ALA A 1 96 ? 2.323 -6.532 22.827 1.00 93.31 96 ALA A N 1
ATOM 780 C CA . ALA A 1 96 ? 3.627 -7.161 22.645 1.00 93.31 96 ALA A CA 1
ATOM 781 C C . ALA A 1 96 ? 4.059 -7.962 23.883 1.00 93.31 96 ALA A C 1
ATOM 783 O O . ALA A 1 96 ? 4.481 -9.109 23.755 1.00 93.31 96 ALA A O 1
ATOM 784 N N . GLU A 1 97 ? 3.883 -7.398 25.079 1.00 92.81 97 GLU A N 1
ATOM 785 C CA . GLU A 1 97 ? 4.187 -8.067 26.349 1.00 92.81 97 GLU A CA 1
ATOM 786 C C . GLU A 1 97 ? 3.298 -9.302 26.566 1.00 92.81 97 GLU A C 1
ATOM 788 O O . GLU A 1 97 ? 3.781 -10.362 26.971 1.00 92.81 97 GLU A O 1
ATOM 793 N N . ASN A 1 98 ? 2.007 -9.200 26.233 1.00 92.19 98 ASN A N 1
ATOM 794 C CA . ASN A 1 98 ? 1.055 -10.307 26.364 1.00 92.19 98 ASN A CA 1
ATOM 795 C C . ASN A 1 98 ? 1.224 -11.394 25.294 1.00 92.19 98 ASN A C 1
ATOM 797 O O . ASN A 1 98 ? 0.766 -12.518 25.491 1.00 92.19 98 ASN A O 1
ATOM 801 N N . ALA A 1 99 ? 1.855 -11.088 24.158 1.00 89.38 99 ALA A N 1
ATOM 802 C CA . ALA A 1 99 ? 2.049 -12.048 23.075 1.00 89.38 99 ALA A CA 1
ATOM 803 C C . ALA A 1 99 ? 3.096 -13.134 23.401 1.00 89.38 99 ALA A C 1
ATOM 805 O O . ALA A 1 99 ? 3.286 -14.042 22.594 1.00 89.38 99 ALA A O 1
ATOM 806 N N . HIS A 1 100 ? 3.762 -13.061 24.564 1.00 76.44 100 HIS A N 1
ATOM 807 C CA . HIS A 1 100 ? 4.824 -13.985 24.990 1.00 76.44 100 HIS A CA 1
ATOM 808 C C . HIS A 1 100 ? 5.925 -14.172 23.934 1.00 76.44 100 HIS A C 1
ATOM 810 O O . HIS A 1 100 ? 6.506 -15.249 23.806 1.00 76.44 100 HIS A O 1
ATOM 816 N N . ILE A 1 101 ? 6.205 -13.117 23.168 1.00 67.44 101 ILE A N 1
ATOM 817 C CA . ILE A 1 101 ? 7.284 -13.103 22.185 1.00 67.44 101 ILE A CA 1
ATOM 818 C C . ILE A 1 101 ? 8.564 -12.773 22.959 1.00 67.44 101 ILE A C 1
ATOM 820 O O . ILE A 1 101 ? 8.855 -11.609 23.225 1.00 67.44 101 ILE A O 1
ATOM 824 N N . SER A 1 102 ? 9.245 -13.824 23.414 1.00 58.00 102 SER A N 1
ATOM 825 C CA . SER A 1 102 ? 10.553 -13.788 24.085 1.00 58.00 102 SER A CA 1
ATOM 826 C C . SER A 1 102 ? 11.704 -13.600 23.109 1.00 58.00 102 SER A C 1
ATOM 828 O O . SER A 1 102 ? 11.666 -14.299 22.069 1.00 58.00 102 SER A O 1
#

Radius of gyration: 15.55 Å; Cα contacts (8 Å, |Δi|>4): 104; chains: 1; bounding box: 37×25×40 Å

Solvent-accessible surface area (backbone atoms only — not comparable to full-atom values): 5824 Å² total; per-residue (Å²): 121,56,72,54,54,34,67,47,56,44,22,41,70,34,81,88,38,94,52,14,68,68,26,33,54,58,49,47,54,51,72,76,40,87,58,57,33,31,36,40,51,70,30,53,53,50,32,53,52,55,46,43,30,65,89,79,29,87,79,38,48,60,62,67,60,53,53,53,50,50,55,57,50,73,68,39,88,40,54,40,80,43,72,89,57,92,66,44,65,63,52,49,51,54,51,52,67,70,63,70,76,123

Mean predicted aligned error: 3.38 Å

InterPro domains:
  IPR029060 PIN-like domain superfamily [SSF88723] (1-98)

Sequence (102 aa):
MIAIDTNILVYAHRKDSEWHAPAKVAFDALFFGSDTWAIPWPCLHEFYSVCTHPKIYSPPSFGTQLLEMFSDWNQQKTLRLLHEGPGYMEKLSQLAENAHIS

Foldseek 3Di:
DEEDALVLLLLCVDPPDPCNVVSVVVVCCQQVDPAAYEYEPVSLVVNLCQQQPPVNDVVRDDSVVSVVVVVVQVPDPRYDYDDDDPCNVVVVVVCVVVVPPD